Protein AF-A0A956SS55-F1 (afdb_monomer)

Foldseek 3Di:
DPDPLVVLLVVLVVLLVVLVVVLVVLVVVLVVLVVVLVVLVVVLVVLVVVLVVLPPDPDPVSVVVNVVSVVVSVVVNVVSVVSNVVSVVVSVVSVVVSVVSVVSSVVSVVVSVVSVVVVVVVVVVVVVVVVVVVVVVVVVVVVVVVVVVD

Secondary structure (DSSP, 8-state):
--SHHHHHHHHHHHHHHHHHHHHHHHHHHHHHHHHHHHHHHHHHHHHHHHHHHGGG--SHHHHHHHHHHHHHHHHHHHHHHHHHHHHHHHHHHHHHHHHHHHHHHHHHHHHHHHHHHHHHHHHHHHHHHHHHHHHHHHHHHHHHHHHT--

Mean predicted aligned error: 7.84 Å

Nearest PDB structures (foldseek):
  3na7-assembly1_A  TM=4.772E-01  e=7.799E-02  Helicobacter pylori NCTC 11638
  5y06-assembly1_A  TM=5.521E-01  e=2.646E-01  Mycolicibacterium smegmatis MC2 155
  4whe-assembly1_A  TM=4.645E-01  e=5.638E-01  Escherichia coli K-12
  8qbr-assembly1_A  TM=5.838E-01  e=3.047E+00  Nostoc punctiforme
  7aal-assembly1_B  TM=5.415E-01  e=9.753E+00  Homo sapiens

Radius of gyration: 36.25 Å; Cα contacts (8 Å, |Δi|>4): 65; chains: 1; bounding box: 71×21×118 Å

Solvent-accessible surface area (backbone atoms only — not comparable to full-atom values): 7962 Å² total; per-residue (Å²): 117,93,52,74,68,37,52,51,43,52,50,34,54,52,51,26,51,53,31,52,55,48,38,53,52,46,51,52,52,39,53,52,55,53,49,51,46,51,52,47,51,52,51,47,52,52,55,52,50,54,51,61,70,60,66,78,56,89,45,77,72,42,46,58,52,46,57,50,50,53,48,53,50,50,55,48,47,56,52,45,52,50,53,45,62,62,47,49,61,53,45,52,53,40,53,52,50,42,52,53,38,50,53,53,25,52,49,32,53,54,49,40,54,51,53,52,53,50,53,52,52,55,49,53,49,53,53,49,54,52,52,50,50,54,49,50,55,52,51,52,58,49,52,55,59,54,64,76,74,111

pLDDT: mean 91.27, std 9.39, range [49.53, 98.38]

Sequence (150 aa):
MRGPAGRRVRALNVLSRLREEEVNRVTGELRRLQGQIAELAAERGRLEAGLAENAHVDTLEGSFFLARYARDVRSRLLGLDRRVAEITPLCTALEERIRDLYVEAKTYDSLEVRIRAAAVRDRARREAEALEEAHLIRMTARALRGASRS

Structure (mmCIF, N/CA/C/O backbone):
data_AF-A0A956SS55-F1
#
_entry.id   AF-A0A956SS55-F1
#
loop_
_atom_site.group_PDB
_atom_site.id
_atom_site.type_symbol
_atom_site.label_atom_id
_atom_site.label_alt_id
_atom_site.label_comp_id
_atom_site.label_asym_id
_atom_site.label_entity_id
_atom_site.label_seq_id
_atom_site.pdbx_PDB_ins_code
_atom_site.Cartn_x
_atom_site.Cartn_y
_atom_site.Cartn_z
_atom_site.occupancy
_atom_site.B_iso_or_equiv
_atom_site.auth_seq_id
_atom_site.auth_comp_id
_atom_site.auth_asym_id
_atom_site.auth_atom_id
_atom_site.pdbx_PDB_model_num
ATOM 1 N N . MET A 1 1 ? -16.849 -11.952 26.333 1.00 59.59 1 MET A N 1
ATOM 2 C CA . MET A 1 1 ? -17.903 -10.905 26.361 1.00 59.59 1 MET A CA 1
ATOM 3 C C . MET A 1 1 ? -19.131 -11.344 25.552 1.00 59.59 1 MET A C 1
ATOM 5 O O . MET A 1 1 ? -19.108 -11.264 24.324 1.00 59.59 1 MET A O 1
ATOM 9 N N . ARG A 1 2 ? -20.202 -11.822 26.204 1.00 56.78 2 ARG A N 1
ATOM 10 C CA . ARG A 1 2 ? -21.515 -12.042 25.561 1.00 56.78 2 ARG A CA 1
ATOM 11 C C . ARG A 1 2 ? -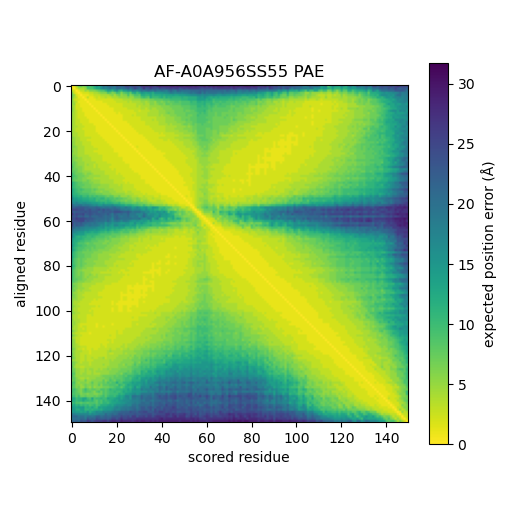22.383 -10.805 25.832 1.00 56.78 2 ARG A C 1
ATOM 13 O O . ARG A 1 2 ? -22.806 -10.591 26.955 1.00 56.78 2 ARG A O 1
ATOM 20 N N . GLY A 1 3 ? -22.536 -9.935 24.833 1.00 81.19 3 GLY A N 1
ATOM 21 C CA . GLY A 1 3 ? -23.275 -8.669 24.933 1.00 81.19 3 GLY A CA 1
ATOM 22 C C . GLY A 1 3 ? -23.060 -7.776 23.700 1.00 81.19 3 GLY A C 1
ATOM 23 O O . GLY A 1 3 ? -22.206 -8.100 22.867 1.00 81.19 3 GLY A O 1
ATOM 24 N N . PRO A 1 4 ? -23.800 -6.660 23.557 1.00 82.81 4 PRO A N 1
ATOM 25 C CA . PRO A 1 4 ? -23.686 -5.747 22.413 1.00 82.81 4 PRO A CA 1
ATOM 26 C C . PRO A 1 4 ? -22.265 -5.191 22.224 1.00 82.81 4 PRO A C 1
ATOM 28 O O . PRO A 1 4 ? -21.775 -5.165 21.098 1.00 82.81 4 PRO A O 1
ATOM 31 N N . ALA A 1 5 ? -21.549 -4.868 23.307 1.00 84.38 5 ALA A N 1
ATOM 32 C CA . ALA A 1 5 ? -20.138 -4.465 23.248 1.00 84.38 5 ALA A CA 1
ATOM 33 C C . ALA A 1 5 ? -19.228 -5.572 22.680 1.00 84.38 5 ALA A C 1
ATOM 35 O O . ALA A 1 5 ? -18.362 -5.306 21.853 1.00 84.38 5 ALA A O 1
ATOM 36 N N . GLY A 1 6 ? -19.477 -6.834 23.046 1.00 88.81 6 GLY A N 1
ATOM 37 C CA . GLY A 1 6 ? -18.736 -7.978 22.508 1.00 88.81 6 GLY A CA 1
ATOM 38 C C . GLY A 1 6 ? -19.003 -8.226 21.019 1.00 88.81 6 GLY A C 1
ATOM 39 O O . GLY A 1 6 ? -18.095 -8.644 20.307 1.00 88.81 6 GLY A O 1
ATOM 40 N N . ARG A 1 7 ? -20.223 -7.953 20.530 1.00 91.56 7 ARG A N 1
ATOM 41 C CA . ARG A 1 7 ? -20.529 -7.988 19.087 1.00 91.56 7 ARG A CA 1
ATOM 42 C C . ARG A 1 7 ? -19.786 -6.885 18.333 1.00 91.56 7 ARG A C 1
ATOM 44 O O . ARG A 1 7 ? -19.198 -7.173 17.300 1.00 91.56 7 ARG A O 1
ATOM 51 N N . ARG A 1 8 ? -19.763 -5.662 18.878 1.00 92.50 8 ARG A N 1
ATOM 52 C CA . ARG A 1 8 ? -19.047 -4.518 18.286 1.00 92.50 8 ARG A CA 1
ATOM 53 C C . ARG A 1 8 ? -17.543 -4.767 18.185 1.00 92.50 8 ARG A C 1
ATOM 55 O O . ARG A 1 8 ? -16.984 -4.558 17.122 1.00 92.50 8 ARG A O 1
ATOM 62 N N . VAL A 1 9 ? -16.919 -5.283 19.246 1.00 93.81 9 VAL A N 1
ATOM 63 C CA . VAL A 1 9 ? -15.495 -5.668 19.238 1.00 93.81 9 VAL A CA 1
ATOM 64 C C . VAL A 1 9 ? -15.206 -6.708 18.153 1.00 93.81 9 VAL A C 1
ATOM 66 O O . VAL A 1 9 ? -14.290 -6.533 17.364 1.00 93.81 9 VAL A O 1
ATOM 69 N N . ARG A 1 10 ? -16.027 -7.762 18.043 1.00 93.50 10 ARG A N 1
ATOM 70 C CA . ARG A 1 10 ? -15.846 -8.763 16.978 1.00 93.50 10 ARG A CA 1
ATOM 71 C C . ARG A 1 10 ? -15.982 -8.165 15.579 1.00 93.50 10 ARG A C 1
ATOM 73 O O . ARG A 1 10 ? -15.190 -8.511 14.714 1.00 93.50 10 ARG A O 1
ATOM 80 N N . ALA A 1 11 ? -16.956 -7.282 15.370 1.00 95.00 11 ALA A N 1
ATOM 81 C CA . ALA A 1 11 ? -17.138 -6.608 14.088 1.00 95.00 11 ALA A CA 1
ATOM 82 C C . ALA A 1 11 ? -15.930 -5.729 13.731 1.00 95.00 11 ALA A C 1
ATOM 84 O O . ALA A 1 11 ? -15.435 -5.819 12.614 1.00 95.00 11 ALA A O 1
ATOM 85 N N . LEU A 1 12 ? -15.409 -4.946 14.683 1.00 95.25 12 LEU A N 1
ATOM 86 C CA . LEU A 1 12 ? -14.205 -4.132 14.478 1.00 95.25 12 LEU A CA 1
ATOM 87 C C . LEU A 1 12 ? -12.990 -4.987 14.106 1.00 95.25 12 LEU A C 1
ATOM 89 O O . LEU A 1 12 ? -12.244 -4.611 13.213 1.00 95.25 12 LEU A O 1
ATOM 93 N N . ASN A 1 13 ? -12.838 -6.166 14.710 1.00 93.44 13 ASN A N 1
ATOM 94 C CA . ASN A 1 13 ? -11.713 -7.054 14.404 1.00 93.44 13 ASN A CA 1
ATOM 95 C C . ASN A 1 13 ? -11.820 -7.659 13.004 1.00 93.44 13 ASN A C 1
ATOM 97 O O . ASN A 1 13 ? -10.807 -7.834 12.334 1.00 93.44 13 ASN A O 1
ATOM 101 N N . VAL A 1 14 ? -13.039 -7.969 12.553 1.00 96.19 14 VAL A N 1
ATOM 102 C CA . VAL A 1 14 ? -13.277 -8.403 11.170 1.00 96.19 14 VAL A CA 1
ATOM 103 C C . VAL A 1 14 ? -12.959 -7.270 10.196 1.00 96.19 14 VAL A C 1
ATOM 105 O O . VAL A 1 14 ? -12.280 -7.507 9.204 1.00 96.19 14 VAL A O 1
ATOM 108 N N . LEU A 1 15 ? -13.395 -6.042 10.493 1.00 96.25 15 LEU A N 1
ATOM 109 C CA . LEU A 1 15 ? -13.106 -4.875 9.654 1.00 96.25 15 LEU A CA 1
ATOM 110 C C . LEU A 1 15 ? -11.607 -4.560 9.594 1.00 96.25 15 LEU A C 1
ATOM 112 O O . LEU A 1 15 ? -11.095 -4.309 8.510 1.00 96.25 15 LEU A O 1
ATOM 116 N N . SER A 1 16 ? -10.899 -4.614 10.726 1.00 94.62 16 SER A N 1
ATOM 117 C CA . SER A 1 16 ? -9.449 -4.388 10.778 1.00 94.62 16 SER A CA 1
ATOM 118 C C . SER A 1 16 ? -8.699 -5.419 9.925 1.00 94.62 16 SER A C 1
ATOM 120 O O . SER A 1 16 ? -7.955 -5.043 9.024 1.00 94.62 16 SER A O 1
ATOM 122 N N . ARG A 1 17 ? -9.014 -6.714 10.080 1.00 94.81 17 ARG A N 1
ATOM 123 C CA . ARG A 1 17 ? -8.436 -7.787 9.248 1.00 94.81 17 ARG A CA 1
ATOM 124 C C . ARG A 1 17 ? -8.725 -7.620 7.761 1.00 94.81 17 ARG A C 1
ATOM 126 O O . ARG A 1 17 ? -7.830 -7.798 6.946 1.00 94.81 17 ARG A O 1
ATOM 133 N N . LEU A 1 18 ? -9.955 -7.248 7.405 1.00 96.69 18 LEU A N 1
ATOM 134 C CA . LEU A 1 18 ? -10.317 -6.994 6.010 1.00 96.69 18 LEU A CA 1
ATOM 135 C C . LEU A 1 18 ? -9.462 -5.869 5.409 1.00 96.69 18 LEU A C 1
ATOM 137 O O . LEU A 1 18 ? -9.032 -5.960 4.262 1.00 96.69 18 LEU A O 1
ATOM 141 N N . ARG A 1 19 ? -9.182 -4.814 6.186 1.00 96.00 19 ARG A N 1
ATOM 142 C CA . ARG A 1 19 ? -8.301 -3.725 5.749 1.00 96.00 19 ARG A CA 1
ATOM 143 C C . ARG A 1 19 ? -6.848 -4.159 5.637 1.00 96.00 19 ARG A C 1
ATOM 145 O O . ARG A 1 19 ? -6.201 -3.771 4.673 1.00 96.00 19 ARG A O 1
ATOM 152 N N . GLU A 1 20 ? -6.347 -4.993 6.544 1.00 93.62 20 GLU A N 1
ATOM 153 C CA . GLU A 1 20 ? -5.003 -5.577 6.430 1.00 93.62 20 GLU A CA 1
ATOM 154 C C . GLU A 1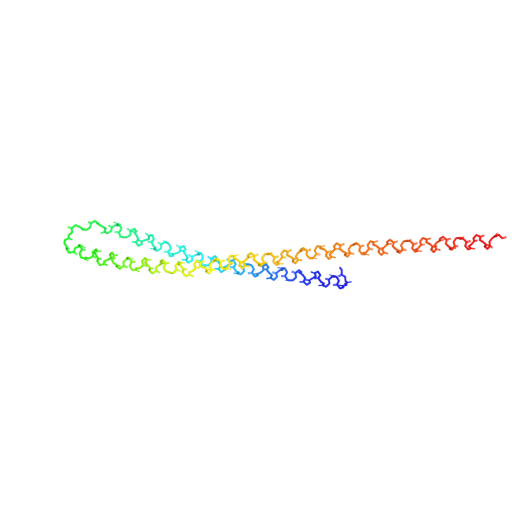 20 ? -4.854 -6.434 5.160 1.00 93.62 20 GLU A C 1
ATOM 156 O O . GLU A 1 20 ? -3.864 -6.313 4.435 1.00 93.62 20 GLU A O 1
ATOM 161 N N . GLU A 1 21 ? -5.850 -7.262 4.839 1.00 96.50 21 GLU A N 1
ATOM 162 C CA . GLU A 1 21 ? -5.883 -8.032 3.589 1.00 96.50 21 GLU A CA 1
ATOM 163 C C . GLU A 1 21 ? -5.901 -7.117 2.357 1.00 96.50 21 GLU A C 1
ATOM 165 O O . GLU A 1 21 ? -5.176 -7.355 1.386 1.00 96.50 21 GLU A O 1
ATOM 170 N N . GLU A 1 22 ? -6.679 -6.034 2.403 1.00 97.38 22 GLU A N 1
ATOM 171 C CA . GLU A 1 22 ? -6.719 -5.050 1.324 1.00 97.38 22 GLU A CA 1
ATOM 172 C C . GLU A 1 22 ? -5.373 -4.329 1.156 1.00 97.38 22 GLU A C 1
ATOM 174 O O . GLU A 1 22 ? -4.901 -4.202 0.026 1.00 97.38 22 GLU A O 1
ATOM 179 N N . VAL A 1 23 ? -4.705 -3.945 2.251 1.00 97.31 23 VAL A N 1
ATOM 180 C CA . VAL A 1 23 ? -3.340 -3.385 2.226 1.00 97.31 23 VAL A CA 1
ATOM 181 C C . VAL A 1 23 ? -2.374 -4.352 1.552 1.00 97.31 23 VAL A C 1
ATOM 183 O O . VAL A 1 23 ? -1.604 -3.939 0.684 1.00 97.31 23 VAL A O 1
ATOM 186 N N . ASN A 1 24 ? -2.421 -5.639 1.904 1.00 96.44 24 ASN A N 1
ATOM 187 C CA . ASN A 1 24 ? -1.547 -6.651 1.309 1.00 96.44 24 ASN A CA 1
ATOM 188 C C . ASN A 1 24 ? -1.774 -6.778 -0.202 1.00 96.44 24 ASN A C 1
ATOM 190 O O . ASN A 1 24 ? -0.810 -6.834 -0.970 1.00 96.44 24 ASN A O 1
ATOM 194 N N . ARG A 1 25 ? -3.037 -6.763 -0.639 1.00 97.94 25 ARG A N 1
ATOM 195 C CA . ARG A 1 25 ? -3.402 -6.801 -2.061 1.00 97.94 25 ARG A CA 1
ATOM 196 C C . ARG A 1 25 ? -2.869 -5.581 -2.815 1.00 97.94 25 ARG A C 1
ATOM 198 O O . ARG A 1 25 ? -2.197 -5.748 -3.830 1.00 97.94 25 ARG A O 1
ATOM 205 N N . VAL A 1 26 ? -3.127 -4.376 -2.305 1.00 98.00 26 VAL A N 1
ATOM 206 C CA . VAL A 1 26 ? -2.693 -3.113 -2.931 1.00 98.00 26 VAL A CA 1
ATOM 207 C C . VAL A 1 26 ? -1.163 -3.006 -2.942 1.00 98.00 26 VAL A C 1
ATOM 209 O O . VAL A 1 26 ? -0.576 -2.603 -3.940 1.00 98.00 26 VAL A O 1
ATOM 212 N N . THR A 1 27 ? -0.490 -3.465 -1.884 1.00 98.00 27 THR A N 1
ATOM 213 C CA . THR A 1 27 ? 0.981 -3.543 -1.830 1.00 98.00 27 THR A CA 1
ATOM 214 C C . THR A 1 27 ? 1.539 -4.501 -2.884 1.00 98.00 27 THR A C 1
ATOM 216 O O . THR A 1 27 ? 2.568 -4.218 -3.497 1.00 98.00 27 THR A O 1
ATOM 219 N N . GLY A 1 28 ? 0.874 -5.636 -3.119 1.00 98.06 28 GLY A N 1
ATOM 220 C CA . GLY A 1 28 ? 1.242 -6.565 -4.188 1.00 98.06 28 GLY A CA 1
ATOM 221 C C . GLY A 1 28 ? 1.140 -5.925 -5.575 1.00 98.06 28 GLY A C 1
ATOM 222 O O . GLY A 1 28 ? 2.045 -6.078 -6.395 1.00 98.06 28 GLY A O 1
ATOM 223 N N . GLU A 1 29 ? 0.077 -5.158 -5.816 1.00 98.06 29 GLU A N 1
ATOM 224 C CA . GLU A 1 29 ? -0.106 -4.408 -7.061 1.00 98.06 29 GLU A CA 1
ATOM 225 C C . GLU A 1 29 ? 0.969 -3.327 -7.245 1.00 98.06 29 GLU A C 1
ATOM 227 O O . GLU A 1 29 ? 1.586 -3.259 -8.310 1.00 98.06 29 GLU A O 1
ATOM 232 N N . LEU A 1 30 ? 1.268 -2.559 -6.193 1.00 98.38 30 LEU A N 1
ATOM 233 C CA . LEU A 1 30 ? 2.331 -1.553 -6.199 1.00 98.38 30 LEU A CA 1
ATOM 234 C C . LEU A 1 30 ? 3.690 -2.173 -6.547 1.00 98.38 30 LEU A C 1
ATOM 236 O O . LEU A 1 30 ? 4.383 -1.682 -7.436 1.00 98.38 30 LEU A O 1
ATOM 240 N N . ARG A 1 31 ? 4.049 -3.296 -5.911 1.00 98.25 31 ARG A N 1
ATOM 241 C CA . ARG A 1 31 ? 5.300 -4.016 -6.208 1.00 98.25 31 ARG A CA 1
ATOM 242 C C . ARG A 1 31 ? 5.373 -4.469 -7.662 1.00 98.25 31 ARG A C 1
ATOM 244 O O . ARG A 1 31 ? 6.442 -4.406 -8.261 1.00 98.25 31 ARG A O 1
ATOM 251 N N . ARG A 1 32 ? 4.250 -4.905 -8.242 1.00 98.38 32 ARG A N 1
ATOM 252 C CA . ARG A 1 32 ? 4.191 -5.288 -9.658 1.00 98.38 32 ARG A CA 1
ATOM 253 C C . ARG A 1 32 ? 4.503 -4.098 -10.564 1.00 98.38 32 ARG A C 1
ATOM 255 O O . ARG A 1 32 ? 5.313 -4.240 -11.474 1.00 98.38 32 ARG A O 1
ATOM 262 N N . LEU A 1 33 ? 3.890 -2.940 -10.316 1.00 98.06 33 LEU A N 1
ATOM 263 C CA . LEU A 1 33 ? 4.129 -1.730 -11.111 1.00 98.06 33 LEU A CA 1
ATOM 264 C C . LEU A 1 33 ? 5.561 -1.203 -10.942 1.00 98.06 33 LEU A C 1
ATOM 266 O O . LEU A 1 33 ? 6.207 -0.845 -11.923 1.00 98.06 33 LEU A O 1
ATOM 270 N N . GLN A 1 34 ? 6.098 -1.228 -9.721 1.00 97.69 34 GLN A N 1
ATOM 271 C CA . GLN A 1 34 ? 7.501 -0.892 -9.462 1.00 97.69 34 GLN A CA 1
ATOM 272 C C . GLN A 1 34 ? 8.461 -1.847 -10.189 1.00 97.69 34 GLN A C 1
ATOM 274 O O . GLN A 1 34 ? 9.462 -1.402 -10.747 1.00 97.69 34 GLN A O 1
ATOM 279 N N . GLY A 1 35 ? 8.130 -3.142 -10.250 1.00 98.12 35 GLY A N 1
ATOM 280 C CA . GLY A 1 35 ? 8.858 -4.123 -11.056 1.00 98.12 35 GLY A CA 1
ATOM 281 C C . GLY A 1 35 ? 8.854 -3.776 -12.546 1.00 98.12 35 GLY A C 1
ATOM 282 O O . GLY A 1 35 ? 9.908 -3.771 -13.173 1.00 98.12 35 GLY A O 1
ATOM 283 N N . GLN A 1 36 ? 7.701 -3.384 -13.095 1.00 98.06 36 GLN A N 1
ATOM 284 C CA . GLN A 1 36 ? 7.603 -2.928 -14.487 1.00 98.06 36 GLN A CA 1
ATOM 285 C C . GLN A 1 36 ? 8.464 -1.686 -14.751 1.00 98.06 36 GLN A C 1
ATOM 287 O O . GLN A 1 36 ? 9.151 -1.626 -15.767 1.00 98.06 36 GLN A O 1
ATOM 292 N N . ILE A 1 37 ? 8.480 -0.709 -13.839 1.00 97.94 37 ILE A N 1
ATOM 293 C CA . ILE A 1 37 ? 9.360 0.467 -13.955 1.00 97.94 37 ILE A CA 1
ATOM 294 C C . ILE A 1 37 ? 10.835 0.041 -13.967 1.00 97.94 37 ILE A C 1
ATOM 296 O O . ILE A 1 37 ? 11.606 0.539 -14.788 1.00 97.94 37 ILE A O 1
ATOM 300 N N . ALA A 1 38 ? 11.232 -0.895 -13.102 1.00 97.81 38 ALA A N 1
ATOM 301 C CA . ALA A 1 38 ? 12.605 -1.395 -13.054 1.00 97.81 38 ALA A CA 1
ATOM 302 C C . ALA A 1 38 ? 13.011 -2.117 -14.353 1.00 97.81 38 ALA A C 1
ATOM 304 O O . ALA A 1 38 ? 14.117 -1.908 -14.853 1.00 97.81 38 ALA A O 1
ATOM 305 N N . GLU A 1 39 ? 12.116 -2.915 -14.939 1.00 98.00 39 GLU A N 1
ATOM 306 C CA . GLU A 1 39 ? 12.338 -3.568 -16.236 1.00 98.00 39 GLU A CA 1
ATOM 307 C C . GLU A 1 39 ? 12.509 -2.548 -17.371 1.00 98.00 39 GLU A C 1
ATOM 309 O O . GLU A 1 39 ? 13.445 -2.664 -18.168 1.00 98.00 39 GLU A O 1
ATOM 314 N N . LEU A 1 40 ? 11.658 -1.516 -17.412 1.00 97.50 40 LEU A N 1
ATOM 315 C CA . LEU A 1 40 ? 11.758 -0.425 -18.388 1.00 97.50 40 LEU A CA 1
ATOM 316 C C . LEU A 1 40 ? 13.075 0.350 -18.228 1.00 97.50 40 LEU A C 1
ATOM 318 O O . LEU A 1 40 ? 13.728 0.673 -19.221 1.00 97.50 40 LEU A O 1
ATOM 322 N N . ALA A 1 41 ? 13.510 0.601 -16.990 1.00 96.06 41 ALA A N 1
ATOM 323 C CA . ALA A 1 41 ? 14.789 1.247 -16.704 1.00 96.06 41 ALA A CA 1
ATOM 324 C C . ALA A 1 41 ? 15.988 0.383 -17.142 1.00 96.06 41 ALA A C 1
ATOM 326 O O . ALA A 1 41 ? 16.956 0.901 -17.703 1.00 96.06 41 ALA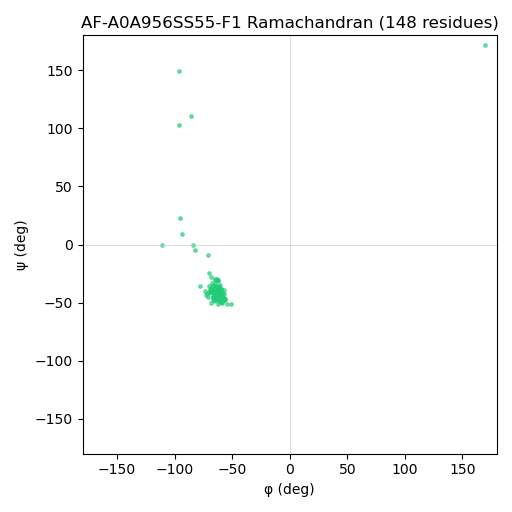 A O 1
ATOM 327 N N . ALA A 1 42 ? 15.917 -0.937 -16.953 1.00 97.62 42 ALA A N 1
ATOM 328 C CA . ALA A 1 42 ? 16.944 -1.863 -17.425 1.00 97.62 42 ALA A CA 1
ATOM 329 C C . ALA A 1 42 ? 16.992 -1.943 -18.963 1.00 97.62 42 ALA A C 1
ATOM 331 O O . ALA A 1 42 ? 18.069 -2.028 -19.554 1.00 97.62 42 ALA A O 1
ATOM 332 N N . GLU A 1 43 ? 15.843 -1.909 -19.642 1.00 97.25 43 GLU A N 1
ATOM 333 C CA . GLU A 1 43 ? 15.783 -1.813 -21.105 1.00 97.25 43 GLU A CA 1
ATOM 334 C C . GLU A 1 43 ? 16.386 -0.499 -21.615 1.00 97.25 43 GLU A C 1
ATOM 336 O O . GLU A 1 43 ? 17.207 -0.523 -22.533 1.00 97.25 43 GLU A O 1
ATOM 341 N N . ARG A 1 44 ? 16.060 0.625 -20.968 1.00 96.44 44 ARG A N 1
ATOM 342 C CA . ARG A 1 44 ? 16.645 1.941 -21.251 1.00 96.44 44 ARG A CA 1
ATOM 343 C C . ARG A 1 44 ? 18.174 1.898 -21.167 1.00 96.44 44 ARG A C 1
ATOM 345 O O . ARG A 1 44 ? 18.841 2.273 -22.128 1.00 96.44 44 ARG A O 1
ATOM 352 N N . GLY A 1 45 ? 18.723 1.364 -20.072 1.00 95.56 45 GLY A N 1
ATOM 353 C CA . GLY A 1 45 ? 20.173 1.232 -19.890 1.00 95.56 45 GLY A CA 1
ATOM 354 C C . GLY A 1 45 ? 20.843 0.360 -20.959 1.00 95.56 45 GLY A C 1
ATOM 355 O O . GLY A 1 45 ? 21.911 0.711 -21.457 1.00 95.56 45 GLY A O 1
ATOM 356 N N . ARG A 1 46 ? 20.197 -0.737 -21.384 1.00 96.31 46 ARG A N 1
ATOM 357 C CA . ARG A 1 46 ? 20.696 -1.587 -22.483 1.00 96.31 46 ARG A CA 1
ATOM 358 C C . ARG A 1 46 ? 20.730 -0.855 -23.825 1.00 96.31 46 ARG A C 1
ATOM 360 O O . ARG A 1 46 ? 21.692 -1.006 -24.571 1.00 96.31 46 ARG A O 1
ATOM 367 N N . LEU A 1 47 ? 19.699 -0.069 -24.136 1.00 94.31 47 LEU A N 1
ATOM 368 C CA . LEU A 1 47 ? 19.640 0.719 -25.371 1.00 94.31 47 LEU A CA 1
ATOM 369 C C . LEU A 1 47 ? 20.705 1.825 -25.401 1.00 94.31 47 LEU A C 1
ATOM 371 O O . LEU A 1 47 ? 21.319 2.050 -26.442 1.00 94.31 47 LEU A O 1
ATOM 375 N N . GLU A 1 48 ? 20.941 2.494 -24.272 1.00 93.19 48 GLU A N 1
ATOM 376 C CA . GLU A 1 48 ? 21.984 3.519 -24.147 1.00 93.19 48 GLU A CA 1
ATOM 377 C C . GLU A 1 48 ? 23.391 2.922 -24.266 1.00 93.19 48 GLU A C 1
ATOM 379 O O . GLU A 1 48 ? 24.209 3.443 -25.024 1.00 93.19 48 GLU A O 1
ATOM 384 N N . ALA A 1 49 ? 23.656 1.796 -23.594 1.00 92.75 49 ALA A N 1
ATOM 385 C CA . ALA A 1 49 ? 24.925 1.078 -23.712 1.00 92.75 49 ALA A CA 1
ATOM 386 C C . ALA A 1 49 ? 25.177 0.612 -25.153 1.00 92.75 49 ALA A C 1
ATOM 388 O O . ALA A 1 49 ? 26.235 0.883 -25.716 1.00 92.75 49 ALA A O 1
ATOM 389 N N . GLY A 1 50 ? 24.166 0.017 -25.796 1.00 90.75 50 GLY A N 1
ATOM 390 C CA . GLY A 1 50 ? 24.262 -0.393 -27.195 1.00 90.75 50 GLY A CA 1
ATOM 391 C C . GLY A 1 50 ? 24.493 0.783 -28.149 1.00 90.75 50 GLY A C 1
ATOM 392 O O . GLY A 1 50 ? 25.138 0.614 -29.180 1.00 90.75 50 GLY A O 1
ATOM 393 N N . LEU A 1 51 ? 24.000 1.987 -27.846 1.00 87.62 51 LEU A N 1
ATOM 394 C CA . LEU A 1 51 ? 24.309 3.176 -28.644 1.00 87.62 51 LEU A CA 1
ATOM 395 C C . LEU A 1 51 ? 25.771 3.611 -28.476 1.00 87.62 51 LEU A C 1
ATOM 397 O O . LEU A 1 51 ? 26.410 3.953 -29.469 1.00 87.62 51 LEU A O 1
ATOM 401 N N . ALA A 1 52 ? 26.292 3.572 -27.249 1.00 87.00 52 ALA A N 1
ATOM 402 C CA . ALA A 1 52 ? 27.682 3.909 -26.955 1.00 87.00 52 ALA A CA 1
ATOM 403 C C . ALA A 1 52 ? 28.664 2.923 -27.611 1.00 87.00 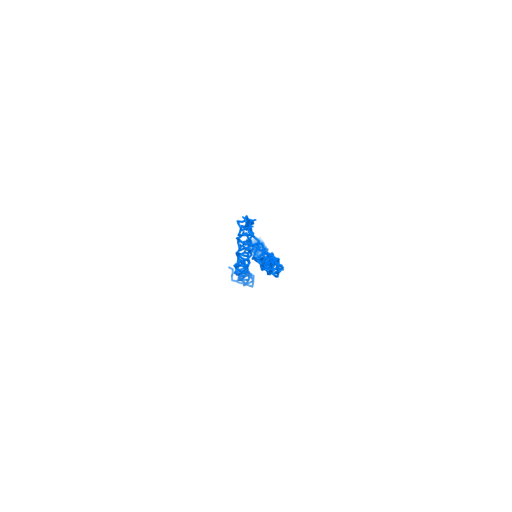52 ALA A C 1
ATOM 405 O O . ALA A 1 52 ? 29.634 3.352 -28.228 1.00 87.00 52 ALA A O 1
ATOM 406 N N . GLU A 1 53 ? 28.377 1.620 -27.557 1.00 86.56 53 GLU A N 1
ATOM 407 C CA . GLU A 1 53 ? 29.203 0.576 -28.183 1.00 86.56 53 GLU A CA 1
ATOM 408 C C . GLU A 1 53 ? 29.289 0.729 -29.708 1.00 86.56 53 GLU A C 1
ATOM 410 O O . GLU A 1 53 ? 30.350 0.543 -30.301 1.00 86.56 53 GLU A O 1
ATOM 415 N N . ASN A 1 54 ? 28.184 1.114 -30.351 1.00 80.81 54 ASN A N 1
ATOM 416 C CA . ASN A 1 54 ? 28.127 1.279 -31.803 1.00 80.81 54 ASN A CA 1
ATOM 417 C C . ASN A 1 54 ? 28.631 2.653 -32.282 1.00 80.81 54 ASN A C 1
ATOM 419 O O . ASN A 1 54 ? 28.661 2.898 -33.482 1.00 80.81 54 ASN A O 1
ATOM 423 N N . ALA A 1 55 ? 29.049 3.562 -31.398 1.00 73.88 55 ALA A N 1
ATOM 424 C CA . ALA A 1 55 ? 29.457 4.917 -31.786 1.00 73.88 55 ALA A CA 1
ATOM 425 C C . ALA A 1 55 ? 30.799 4.991 -32.552 1.00 73.88 55 ALA A C 1
ATOM 427 O O . ALA A 1 55 ? 31.130 6.047 -33.083 1.00 73.88 55 ALA A O 1
ATOM 428 N N . HIS A 1 56 ? 31.557 3.892 -32.632 1.00 73.88 56 HIS A N 1
ATOM 429 C CA . HIS A 1 56 ? 32.916 3.833 -33.193 1.00 73.88 56 HIS A CA 1
ATOM 430 C C . HIS A 1 56 ? 32.994 3.398 -34.672 1.00 73.88 56 HIS A C 1
ATOM 432 O O . HIS A 1 56 ? 34.011 2.858 -35.101 1.00 73.88 56 HIS A O 1
ATOM 438 N N . VAL A 1 57 ? 31.926 3.553 -35.463 1.00 73.88 57 VAL A N 1
ATOM 439 C CA . VAL A 1 57 ? 31.961 3.151 -36.882 1.00 73.88 57 VAL A CA 1
ATOM 440 C C . VAL A 1 57 ? 32.521 4.283 -37.748 1.00 73.88 57 VAL A C 1
ATOM 442 O O . VAL A 1 57 ? 31.843 5.280 -37.982 1.00 73.88 57 VAL A O 1
ATOM 445 N N . ASP A 1 58 ? 33.727 4.078 -38.281 1.00 69.12 58 ASP A N 1
ATOM 446 C CA . ASP A 1 58 ? 34.492 5.090 -39.034 1.00 69.12 58 ASP A CA 1
ATOM 447 C C . ASP A 1 58 ? 34.294 5.036 -40.566 1.00 69.12 58 ASP A C 1
ATOM 449 O O . ASP A 1 58 ? 35.002 5.703 -41.322 1.00 69.12 58 ASP A O 1
ATOM 453 N N . THR A 1 59 ? 33.341 4.240 -41.064 1.00 81.00 59 THR A N 1
ATOM 454 C CA . THR A 1 59 ? 33.040 4.134 -42.504 1.00 81.00 59 THR A CA 1
ATOM 455 C C . THR A 1 59 ? 31.882 5.043 -42.923 1.00 81.00 59 THR A C 1
ATOM 457 O O . THR A 1 59 ? 30.944 5.285 -42.159 1.00 81.00 59 THR A O 1
ATOM 460 N N . LEU A 1 60 ? 31.906 5.532 -44.170 1.00 71.88 60 LEU A N 1
ATOM 461 C CA . LEU A 1 60 ? 30.866 6.418 -44.711 1.00 71.88 60 LEU A CA 1
ATOM 462 C C . LEU A 1 60 ? 29.491 5.728 -44.732 1.00 71.88 60 LEU A C 1
ATOM 464 O O . LEU A 1 60 ? 28.498 6.305 -44.293 1.00 71.88 60 LEU A O 1
ATOM 468 N N . GLU A 1 61 ? 29.426 4.471 -45.166 1.00 75.38 61 GLU A N 1
ATOM 469 C CA . GLU A 1 61 ? 28.218 3.639 -45.145 1.00 75.38 61 GLU A CA 1
ATOM 470 C C . GLU A 1 61 ? 27.760 3.341 -43.709 1.00 75.38 61 GLU A C 1
ATOM 472 O O . GLU A 1 61 ? 26.561 3.338 -43.413 1.00 75.38 61 GLU A O 1
ATOM 477 N N . GLY A 1 62 ? 28.719 3.164 -42.796 1.00 76.81 62 GLY A N 1
ATOM 478 C CA . GLY A 1 62 ? 28.479 3.013 -41.367 1.00 76.81 62 GLY A CA 1
ATOM 479 C C . GLY A 1 62 ? 27.814 4.235 -40.741 1.00 76.81 62 GLY A C 1
ATOM 480 O O . GLY A 1 62 ? 26.907 4.089 -39.923 1.00 76.81 62 GLY A O 1
ATOM 481 N N . SER A 1 63 ? 28.165 5.441 -41.193 1.00 77.81 63 SER A N 1
ATOM 482 C CA . SER A 1 63 ? 27.579 6.687 -40.685 1.00 77.81 63 SER A CA 1
ATOM 483 C C . SER A 1 63 ? 26.064 6.794 -40.943 1.00 77.81 63 SER A C 1
ATOM 485 O O . SER A 1 63 ? 25.307 7.188 -40.050 1.00 77.81 63 SER A O 1
ATOM 487 N N . PHE A 1 64 ? 25.582 6.364 -42.118 1.00 80.44 64 PHE A N 1
ATOM 488 C CA . PHE A 1 64 ? 24.148 6.343 -42.436 1.00 80.44 64 PHE A CA 1
ATOM 489 C C . PHE A 1 64 ? 23.393 5.298 -41.611 1.00 80.44 64 PHE A C 1
ATOM 491 O O . PHE A 1 64 ? 22.283 5.561 -41.130 1.00 80.44 64 PHE A O 1
ATOM 498 N N . PHE A 1 65 ? 24.000 4.124 -41.421 1.00 84.25 65 PHE A N 1
ATOM 499 C CA . PHE A 1 65 ? 23.454 3.073 -40.569 1.00 84.25 65 PHE A CA 1
ATOM 500 C C . PHE A 1 65 ? 23.335 3.544 -39.113 1.00 84.25 65 PHE A C 1
ATOM 502 O O . PHE A 1 65 ? 22.258 3.433 -38.522 1.00 84.25 65 PHE A O 1
ATOM 509 N N . LEU A 1 66 ? 24.388 4.159 -38.566 1.00 86.19 66 LEU A N 1
ATOM 510 C CA . LEU A 1 66 ? 24.389 4.710 -37.212 1.00 86.19 66 LEU A CA 1
ATOM 511 C C . LEU A 1 66 ? 23.360 5.821 -37.031 1.00 86.19 66 LEU A C 1
ATOM 513 O O . LEU A 1 66 ? 22.657 5.841 -36.024 1.00 86.19 66 LEU A O 1
ATOM 517 N N . ALA A 1 67 ? 23.204 6.717 -38.007 1.00 87.44 67 ALA A N 1
ATOM 518 C CA . ALA A 1 67 ? 22.204 7.778 -37.933 1.00 87.44 67 ALA A CA 1
ATOM 519 C C . ALA A 1 67 ? 20.770 7.221 -37.856 1.00 87.44 67 ALA A C 1
ATOM 521 O O . ALA A 1 67 ? 19.944 7.733 -37.092 1.00 87.44 67 ALA A O 1
ATOM 522 N N . ARG A 1 68 ? 20.468 6.162 -38.623 1.00 89.50 68 ARG A N 1
ATOM 523 C CA . ARG A 1 68 ? 19.172 5.470 -38.568 1.00 89.50 68 ARG A CA 1
ATOM 524 C C . ARG A 1 68 ? 18.991 4.736 -37.242 1.00 89.50 68 ARG A C 1
ATOM 526 O O . ARG A 1 68 ? 17.990 4.963 -36.570 1.00 89.50 68 ARG A O 1
ATOM 533 N N . TYR A 1 69 ? 19.974 3.937 -36.838 1.00 89.38 69 TYR A N 1
ATOM 534 C CA . TYR A 1 69 ? 19.953 3.205 -35.574 1.00 89.38 69 TYR A CA 1
ATOM 535 C C . TYR A 1 69 ? 19.768 4.143 -34.373 1.00 89.38 69 TYR A C 1
ATOM 537 O O . TYR A 1 69 ? 18.875 3.940 -33.554 1.00 89.38 69 TYR A O 1
ATOM 545 N N . ALA A 1 70 ? 20.522 5.242 -34.314 1.00 90.75 70 ALA A N 1
ATOM 546 C CA . ALA A 1 70 ? 20.408 6.244 -33.259 1.00 90.75 70 ALA A CA 1
ATOM 547 C C . ALA A 1 70 ? 19.030 6.922 -33.228 1.00 90.75 70 ALA A C 1
ATOM 549 O O . ALA A 1 70 ? 18.581 7.350 -32.163 1.00 90.75 70 ALA A O 1
ATOM 550 N N . ARG A 1 71 ? 18.358 7.073 -34.377 1.00 93.25 71 ARG A N 1
ATOM 551 C CA . ARG A 1 71 ? 16.983 7.593 -34.437 1.00 93.25 71 ARG A CA 1
ATOM 552 C C . ARG A 1 71 ? 15.989 6.573 -33.882 1.00 93.25 71 ARG A C 1
ATOM 554 O O . ARG A 1 71 ? 15.145 6.948 -33.071 1.00 93.25 71 ARG A O 1
ATOM 561 N N . ASP A 1 72 ? 16.122 5.308 -34.268 1.00 94.75 72 ASP A N 1
ATOM 562 C CA . ASP A 1 72 ? 15.246 4.223 -33.814 1.00 94.75 72 ASP A CA 1
ATOM 563 C C . ASP A 1 72 ? 15.387 3.995 -32.298 1.00 94.75 72 ASP A C 1
ATOM 565 O O . ASP A 1 72 ? 14.386 3.904 -31.583 1.00 94.75 72 ASP A O 1
ATOM 569 N N . VAL A 1 73 ? 16.624 4.003 -31.784 1.00 94.69 73 VAL A N 1
ATOM 570 C CA . VAL A 1 73 ? 16.920 3.938 -30.344 1.00 94.69 73 VAL A CA 1
ATOM 571 C C . VAL A 1 73 ? 16.295 5.119 -29.607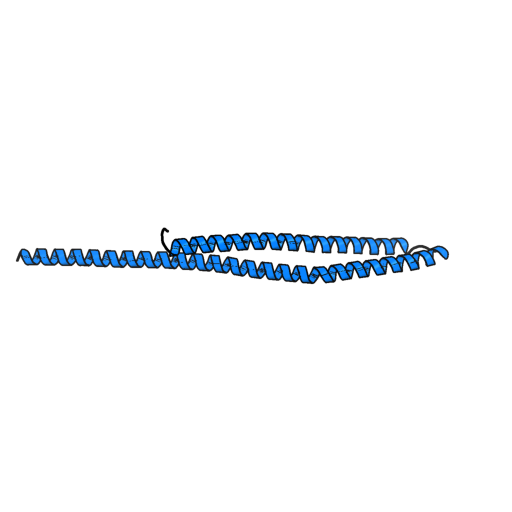 1.00 94.69 73 VAL A C 1
ATOM 573 O O . VAL A 1 73 ? 15.574 4.907 -28.637 1.00 94.69 73 VAL A O 1
ATOM 576 N N . ARG A 1 74 ? 16.479 6.356 -30.088 1.00 94.31 74 ARG A N 1
ATOM 577 C CA . ARG A 1 74 ? 15.846 7.543 -29.483 1.00 94.31 74 ARG A CA 1
ATOM 578 C C . ARG A 1 74 ? 14.324 7.439 -29.455 1.00 94.31 74 ARG A C 1
ATOM 580 O O . ARG A 1 74 ? 13.712 7.770 -28.444 1.00 94.31 74 ARG A O 1
ATOM 587 N N . SER A 1 75 ? 13.709 6.947 -30.530 1.00 96.56 75 SER A N 1
ATOM 588 C CA . SER A 1 75 ? 12.259 6.742 -30.559 1.00 96.56 75 SER A CA 1
ATOM 589 C C . SER A 1 75 ? 11.805 5.697 -29.539 1.00 96.56 75 SER A C 1
ATOM 591 O O . SER A 1 75 ? 10.754 5.878 -28.924 1.00 96.56 75 SER A O 1
ATOM 593 N N . ARG A 1 76 ? 12.573 4.616 -29.346 1.00 96.12 76 ARG A N 1
ATOM 594 C CA . ARG A 1 76 ? 12.297 3.616 -28.304 1.00 96.12 76 ARG A CA 1
ATOM 595 C C . ARG A 1 76 ? 12.458 4.191 -26.902 1.00 96.12 76 ARG A C 1
ATOM 597 O O . ARG A 1 76 ? 11.562 3.989 -26.093 1.00 96.12 76 ARG A O 1
ATOM 604 N N . LEU A 1 77 ? 13.526 4.945 -26.640 1.00 95.88 77 LEU A N 1
ATOM 605 C CA . LEU A 1 77 ? 13.760 5.603 -25.348 1.00 95.88 77 LEU A CA 1
ATOM 606 C C . LEU A 1 77 ? 12.585 6.515 -24.968 1.00 95.88 77 LEU A C 1
ATOM 608 O O . LEU A 1 77 ? 12.030 6.366 -23.885 1.00 95.88 77 LEU A O 1
ATOM 612 N N . LEU A 1 78 ? 12.108 7.349 -25.899 1.00 96.75 78 LEU A N 1
ATOM 613 C CA . LEU A 1 78 ? 10.915 8.178 -25.680 1.00 96.75 78 LEU A CA 1
ATOM 614 C C . LEU A 1 78 ? 9.655 7.347 -25.390 1.00 96.75 78 LEU A C 1
ATOM 616 O O . LEU A 1 78 ? 8.793 7.769 -24.621 1.00 96.75 78 LEU A O 1
ATOM 620 N N . GLY A 1 79 ? 9.522 6.175 -26.014 1.00 97.50 79 GLY A N 1
ATOM 621 C CA . GLY A 1 79 ? 8.441 5.235 -25.723 1.00 97.50 79 GLY A CA 1
ATOM 622 C C . GLY A 1 79 ? 8.526 4.657 -24.308 1.00 97.50 79 GLY A C 1
ATOM 623 O O . GLY A 1 79 ? 7.505 4.573 -23.628 1.00 97.50 79 GLY A O 1
ATOM 624 N N . LEU A 1 80 ? 9.728 4.298 -23.849 1.00 96.94 80 LEU A N 1
ATOM 625 C CA . LEU A 1 80 ? 9.963 3.827 -22.481 1.00 96.94 80 LEU A CA 1
ATOM 626 C C . LEU A 1 80 ? 9.649 4.924 -21.459 1.00 96.94 80 LEU A C 1
ATOM 628 O O . LEU A 1 80 ? 8.910 4.666 -20.512 1.00 96.94 80 LEU A O 1
ATOM 632 N N . ASP A 1 81 ? 10.121 6.150 -21.694 1.00 96.19 81 ASP A N 1
ATOM 633 C CA . ASP A 1 81 ? 9.884 7.290 -20.802 1.00 96.19 81 ASP A CA 1
ATOM 634 C C . ASP A 1 81 ? 8.385 7.595 -20.658 1.00 96.19 81 ASP A C 1
ATOM 636 O O . ASP A 1 81 ? 7.900 7.832 -19.552 1.00 96.19 81 ASP A O 1
ATOM 640 N N . ARG A 1 82 ? 7.616 7.515 -21.754 1.00 97.88 82 ARG A N 1
ATOM 641 C CA . ARG A 1 82 ? 6.150 7.660 -21.713 1.00 97.88 82 ARG A CA 1
ATOM 642 C C . ARG A 1 82 ? 5.488 6.582 -20.863 1.00 97.88 82 ARG A C 1
ATOM 644 O O . ARG A 1 82 ? 4.653 6.907 -20.029 1.00 97.88 82 ARG A O 1
ATOM 651 N N . ARG A 1 83 ? 5.890 5.318 -21.020 1.00 97.38 83 ARG A N 1
ATOM 652 C CA . ARG A 1 83 ? 5.344 4.212 -20.213 1.00 97.38 83 ARG A CA 1
ATOM 653 C C . ARG A 1 83 ? 5.668 4.386 -18.731 1.00 97.38 83 ARG A C 1
ATOM 655 O O . ARG A 1 83 ? 4.810 4.143 -17.889 1.00 97.38 83 ARG A O 1
ATOM 662 N N . VAL A 1 84 ? 6.873 4.847 -18.396 1.00 97.19 84 VAL A N 1
ATOM 663 C CA . VAL A 1 84 ? 7.228 5.184 -17.007 1.00 97.19 84 VAL A CA 1
ATOM 664 C C . VAL A 1 84 ? 6.356 6.332 -16.493 1.00 97.19 84 VAL A C 1
ATOM 666 O O . VAL A 1 84 ? 5.822 6.240 -15.386 1.00 97.19 84 VAL A O 1
ATOM 669 N N . ALA A 1 85 ? 6.153 7.379 -17.295 1.00 97.38 85 ALA A N 1
ATOM 670 C CA . ALA A 1 85 ? 5.295 8.509 -16.941 1.00 97.38 85 ALA A CA 1
ATOM 671 C C . ALA A 1 85 ? 3.818 8.110 -16.750 1.00 97.38 85 ALA A C 1
ATOM 673 O O . ALA A 1 85 ? 3.140 8.705 -15.919 1.00 97.38 85 ALA A O 1
ATOM 674 N N . GLU A 1 86 ? 3.328 7.092 -17.462 1.00 97.75 86 GLU A N 1
ATOM 675 C CA . GLU A 1 86 ? 1.981 6.528 -17.288 1.00 97.75 86 GLU A CA 1
ATOM 676 C C . GLU A 1 86 ? 1.852 5.692 -16.003 1.00 97.75 86 GLU A C 1
ATOM 678 O O . GLU A 1 86 ? 0.839 5.778 -15.309 1.00 97.75 86 GLU A O 1
ATOM 683 N N . ILE A 1 87 ? 2.871 4.897 -15.657 1.00 97.69 87 ILE A N 1
ATOM 684 C CA . ILE A 1 87 ? 2.835 4.003 -14.485 1.00 97.69 87 ILE A CA 1
ATOM 685 C C . ILE A 1 87 ? 3.078 4.769 -13.176 1.00 97.69 87 ILE A C 1
ATOM 687 O O . ILE A 1 87 ? 2.475 4.454 -12.152 1.00 97.69 87 ILE A O 1
ATOM 691 N N . THR A 1 88 ? 3.932 5.793 -13.196 1.00 96.69 88 THR A N 1
ATOM 692 C CA . THR A 1 88 ? 4.303 6.583 -12.007 1.00 96.69 88 THR A CA 1
ATOM 693 C C . THR A 1 88 ? 3.101 7.111 -11.202 1.00 96.69 88 THR A C 1
ATOM 695 O O . THR A 1 88 ? 3.053 6.844 -10.000 1.00 96.69 88 THR A O 1
ATOM 698 N N . PRO A 1 89 ? 2.100 7.794 -11.795 1.00 98.19 89 PRO A N 1
ATOM 699 C CA . PRO A 1 89 ? 0.943 8.275 -11.038 1.00 98.19 89 PRO A CA 1
ATOM 700 C C . PRO A 1 89 ? 0.093 7.135 -10.461 1.00 98.19 89 PRO A C 1
ATOM 702 O O . PRO A 1 89 ? -0.498 7.300 -9.395 1.00 98.19 89 PRO A O 1
ATOM 705 N N . LEU A 1 90 ? 0.056 5.967 -11.115 1.00 98.00 90 LEU A N 1
ATOM 706 C CA . LEU A 1 90 ? -0.628 4.786 -10.578 1.00 98.00 90 LEU A CA 1
ATOM 707 C C . LEU A 1 90 ? 0.071 4.282 -9.311 1.00 98.00 90 LEU A C 1
ATOM 709 O O . LEU A 1 90 ? -0.601 3.978 -8.329 1.00 98.00 90 LEU A O 1
ATOM 713 N N . CYS A 1 91 ? 1.407 4.247 -9.296 1.00 97.81 91 CYS A N 1
ATOM 714 C CA . CYS A 1 91 ? 2.171 3.919 -8.090 1.00 97.81 91 CYS A CA 1
ATOM 715 C C . CYS A 1 91 ? 1.855 4.891 -6.947 1.00 97.81 91 CYS A C 1
ATOM 717 O O . CYS A 1 91 ? 1.548 4.443 -5.845 1.00 97.81 91 CYS A O 1
ATOM 719 N N . THR A 1 92 ? 1.856 6.201 -7.214 1.00 97.94 92 THR A N 1
ATOM 720 C CA . THR A 1 92 ? 1.519 7.220 -6.207 1.00 97.94 92 THR A CA 1
ATOM 721 C C . THR A 1 92 ? 0.106 7.028 -5.653 1.00 97.94 92 THR A C 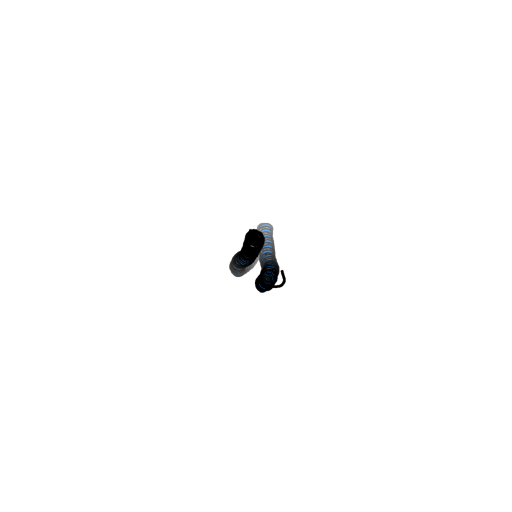1
ATOM 723 O O . THR A 1 92 ? -0.080 7.021 -4.439 1.00 97.94 92 THR A O 1
ATOM 726 N N . ALA A 1 93 ? -0.883 6.785 -6.517 1.00 97.94 93 ALA A N 1
ATOM 727 C CA . ALA A 1 93 ? -2.257 6.535 -6.084 1.00 97.94 93 ALA A CA 1
ATOM 728 C C . ALA A 1 93 ? -2.378 5.270 -5.212 1.00 97.94 93 ALA A C 1
ATOM 730 O O . ALA A 1 93 ? -3.130 5.251 -4.236 1.00 97.94 93 ALA A O 1
ATOM 731 N N . LEU A 1 94 ? -1.627 4.208 -5.527 1.00 97.94 94 LEU A N 1
ATOM 732 C CA . LEU A 1 94 ? -1.596 2.992 -4.709 1.00 97.94 94 LEU A CA 1
ATOM 733 C C . LEU A 1 94 ? -0.919 3.234 -3.352 1.00 97.94 94 LEU A C 1
ATOM 735 O O . LEU A 1 94 ? -1.392 2.716 -2.343 1.00 97.94 94 LEU A O 1
ATOM 739 N N . GLU A 1 95 ? 0.149 4.032 -3.295 1.00 98.00 95 GLU A N 1
ATOM 740 C CA . GLU A 1 95 ? 0.810 4.419 -2.039 1.00 98.00 95 GLU A CA 1
ATOM 741 C C . GLU A 1 95 ? -0.119 5.231 -1.128 1.00 98.00 95 GLU A C 1
ATOM 743 O O . GLU A 1 95 ? -0.212 4.958 0.074 1.00 98.00 95 GLU A O 1
ATOM 748 N N . GLU A 1 96 ? -0.849 6.193 -1.694 1.00 98.12 96 GLU A N 1
ATOM 749 C CA . GLU A 1 96 ? -1.882 6.948 -0.978 1.00 98.12 96 GLU A CA 1
ATOM 750 C C . GLU A 1 96 ? -2.988 6.019 -0.477 1.00 98.12 96 GLU A C 1
ATOM 752 O O . GLU A 1 96 ? -3.340 6.047 0.704 1.00 98.12 96 GLU A O 1
ATOM 757 N N . ARG A 1 97 ? -3.455 5.096 -1.326 1.00 97.81 97 ARG A N 1
ATOM 758 C CA . ARG A 1 97 ? -4.469 4.116 -0.931 1.00 97.81 97 ARG A CA 1
ATOM 759 C C . ARG A 1 97 ? -4.001 3.218 0.215 1.00 97.81 97 ARG A C 1
ATOM 761 O O . ARG A 1 97 ? -4.785 2.938 1.121 1.00 97.81 97 ARG A O 1
ATOM 768 N N . ILE A 1 98 ? -2.745 2.765 0.201 1.00 97.81 98 ILE A N 1
ATOM 769 C CA . ILE A 1 98 ? -2.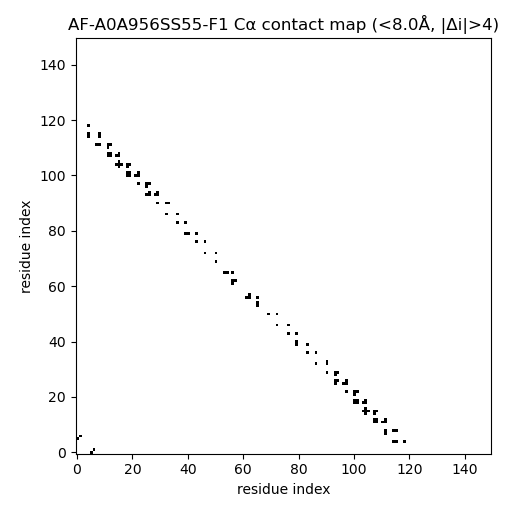154 1.980 1.298 1.00 97.81 98 ILE A CA 1
ATOM 770 C C . ILE A 1 98 ? -2.170 2.789 2.597 1.00 97.81 98 ILE A C 1
ATOM 772 O O . ILE A 1 98 ? -2.541 2.255 3.646 1.00 97.81 98 ILE A O 1
ATOM 776 N N . ARG A 1 99 ? -1.801 4.074 2.534 1.00 97.06 99 ARG A N 1
ATOM 777 C CA . ARG A 1 99 ? -1.819 4.970 3.696 1.00 97.06 99 ARG A CA 1
ATOM 778 C C . ARG A 1 99 ? -3.225 5.092 4.280 1.00 97.06 99 ARG A C 1
ATOM 780 O O . ARG A 1 99 ? -3.384 4.904 5.486 1.00 97.06 99 ARG A O 1
ATOM 787 N N . ASP A 1 100 ? -4.229 5.341 3.446 1.00 97.69 100 ASP A N 1
ATOM 788 C CA . ASP A 1 100 ? -5.621 5.492 3.887 1.00 97.69 100 ASP A CA 1
ATOM 789 C C . ASP A 1 100 ? -6.147 4.219 4.556 1.00 97.69 100 ASP A C 1
ATOM 791 O O . ASP A 1 100 ? -6.700 4.263 5.657 1.00 97.69 100 ASP A O 1
ATOM 795 N N . LEU A 1 101 ? -5.903 3.062 3.937 1.00 96.62 101 LEU A N 1
ATOM 796 C CA . LEU A 1 101 ? -6.299 1.765 4.483 1.00 96.62 101 LEU A CA 1
ATOM 797 C C . LEU A 1 101 ? -5.653 1.485 5.844 1.00 96.62 101 LEU A C 1
ATOM 799 O O . LEU A 1 101 ? -6.306 0.957 6.748 1.00 96.62 101 LEU A O 1
ATOM 803 N N . TYR A 1 102 ? -4.384 1.859 6.010 1.00 94.62 102 TYR A N 1
ATOM 804 C CA . TYR A 1 102 ? -3.681 1.701 7.278 1.00 94.62 102 TYR A CA 1
ATOM 805 C C . TYR A 1 102 ? -4.273 2.600 8.374 1.00 94.62 102 TYR A C 1
ATOM 807 O O . TYR A 1 102 ? -4.458 2.159 9.513 1.00 94.62 102 TYR A O 1
ATOM 815 N N . VAL A 1 103 ? -4.626 3.844 8.034 1.00 96.38 103 VAL A N 1
ATOM 816 C CA . VAL A 1 103 ? -5.305 4.773 8.953 1.00 96.38 103 VAL A CA 1
ATOM 817 C C . VAL A 1 103 ? -6.685 4.242 9.355 1.00 96.38 103 VAL A C 1
ATOM 819 O O . VAL A 1 103 ? -7.033 4.272 10.542 1.00 96.38 103 VAL A O 1
ATOM 822 N N . GLU A 1 104 ? -7.459 3.702 8.410 1.00 95.25 104 GLU A N 1
ATOM 823 C CA . GLU A 1 104 ? -8.748 3.059 8.696 1.00 95.25 104 GLU A CA 1
ATOM 824 C C . GLU A 1 104 ? -8.588 1.878 9.667 1.00 95.25 104 GLU A C 1
ATOM 826 O O . GLU A 1 104 ? -9.265 1.833 10.699 1.00 95.25 104 GLU A O 1
ATOM 831 N N . ALA A 1 105 ? -7.649 0.964 9.394 1.00 93.38 105 ALA A N 1
ATOM 832 C CA . ALA A 1 105 ? -7.378 -0.191 10.253 1.00 93.38 105 ALA A CA 1
ATOM 833 C C . ALA A 1 105 ? -7.015 0.239 11.685 1.00 93.38 105 ALA A C 1
ATOM 835 O O . ALA A 1 105 ? -7.619 -0.218 12.660 1.00 93.38 105 ALA A O 1
ATOM 836 N N . LYS A 1 106 ? -6.109 1.216 11.830 1.00 93.25 106 LYS A N 1
ATOM 837 C CA . LYS A 1 106 ? -5.712 1.744 13.147 1.00 93.25 106 LYS A CA 1
ATOM 838 C C . LYS A 1 106 ? -6.848 2.448 13.879 1.00 93.25 106 LYS A C 1
ATOM 840 O O . LYS A 1 106 ? -6.905 2.416 15.114 1.00 93.25 106 LYS A O 1
ATOM 845 N N . THR A 1 107 ? -7.773 3.055 13.145 1.00 96.12 107 THR A N 1
ATOM 846 C CA . THR A 1 107 ? -8.982 3.644 13.727 1.00 96.12 107 THR A CA 1
ATOM 847 C C . THR A 1 107 ? -9.869 2.563 14.341 1.00 96.12 107 THR A C 1
ATOM 849 O O . THR A 1 107 ? -10.359 2.742 15.462 1.00 96.12 107 THR A O 1
ATOM 852 N N . TYR A 1 108 ? -10.041 1.426 13.661 1.00 95.25 108 TYR A N 1
ATOM 853 C CA . TYR A 1 108 ? -10.801 0.291 14.190 1.00 95.25 108 TYR A CA 1
ATOM 854 C C . TYR A 1 108 ? -10.145 -0.313 15.433 1.00 95.25 108 TYR A C 1
ATOM 856 O O . TYR A 1 108 ? -10.836 -0.481 16.442 1.00 95.25 108 TYR A O 1
ATOM 864 N N . ASP A 1 109 ? -8.827 -0.523 15.415 1.00 92.38 109 ASP A N 1
ATOM 865 C CA . ASP A 1 109 ? -8.066 -1.003 16.579 1.00 92.38 109 ASP A CA 1
ATOM 866 C C . ASP A 1 109 ? -8.243 -0.055 17.784 1.00 92.38 109 ASP A C 1
ATOM 868 O O . ASP A 1 109 ? -8.546 -0.464 18.908 1.00 92.38 109 ASP A O 1
ATOM 872 N N . SER A 1 110 ? -8.140 1.255 17.544 1.00 95.81 110 SER A N 1
ATOM 873 C CA . SER A 1 110 ? -8.301 2.282 18.582 1.00 95.81 110 SER A CA 1
ATOM 874 C C . SER A 1 110 ? -9.722 2.329 19.154 1.00 95.81 110 SER A C 1
ATOM 876 O O . SER A 1 110 ? -9.927 2.604 20.341 1.00 95.81 110 SER A O 1
ATOM 878 N N . LEU A 1 111 ? -10.741 2.095 18.323 1.00 95.69 111 LEU A N 1
ATOM 879 C CA . LEU A 1 111 ? -12.129 1.972 18.773 1.00 95.69 111 LEU A CA 1
ATOM 880 C C . LEU A 1 111 ? -12.333 0.708 19.608 1.00 95.69 111 LEU A C 1
ATOM 882 O O . LEU A 1 111 ? -13.031 0.757 20.624 1.00 95.69 111 LEU A O 1
ATOM 886 N N . GLU A 1 112 ? -11.710 -0.402 19.218 1.00 94.50 112 GLU A N 1
ATOM 887 C CA . GLU A 1 112 ? -11.784 -1.664 19.947 1.00 94.50 112 GLU A CA 1
ATOM 888 C C . GLU A 1 112 ? -11.262 -1.501 21.380 1.00 94.50 112 GLU A C 1
ATOM 890 O O . GLU A 1 112 ? -11.961 -1.846 22.341 1.00 94.50 112 GLU A O 1
ATOM 895 N N . VAL A 1 113 ? -10.074 -0.906 21.533 1.00 95.00 113 VAL A N 1
ATOM 896 C CA . VAL A 1 113 ? -9.452 -0.632 22.838 1.00 95.00 113 VAL A CA 1
ATOM 897 C C . VAL A 1 113 ? -10.362 0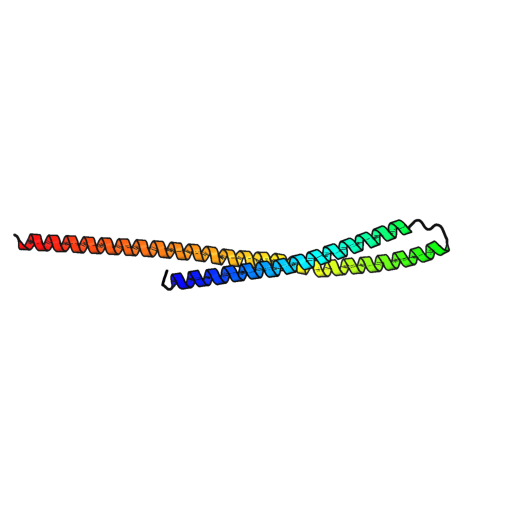.238 23.705 1.00 95.00 113 VAL A C 1
ATOM 899 O O . VAL A 1 113 ? -10.620 -0.097 24.864 1.00 95.00 113 VAL A O 1
ATOM 902 N N . ARG A 1 114 ? -10.923 1.315 23.140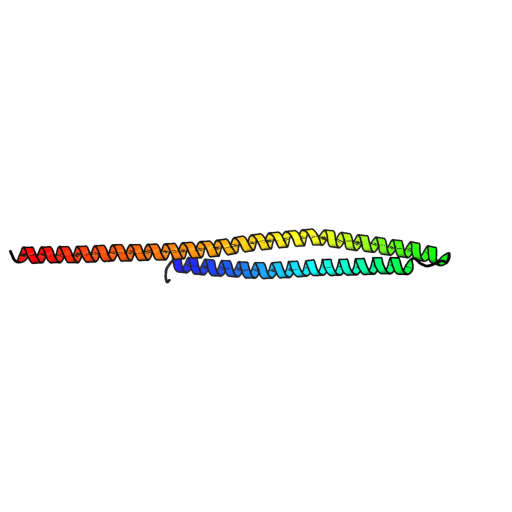 1.00 95.75 114 ARG A N 1
ATOM 903 C CA . ARG A 1 114 ? -11.842 2.210 23.864 1.00 95.75 114 ARG A CA 1
ATOM 904 C C . ARG A 1 114 ? -13.105 1.495 24.336 1.00 95.75 114 ARG A C 1
ATOM 906 O O . ARG A 1 114 ? -13.520 1.689 25.479 1.00 95.75 114 ARG A O 1
ATOM 913 N N . ILE A 1 115 ? -13.706 0.654 23.493 1.00 94.25 115 ILE A N 1
ATOM 914 C CA . ILE A 1 115 ? -14.910 -0.111 23.854 1.00 94.25 115 ILE A CA 1
ATOM 915 C C . ILE A 1 115 ? -14.598 -1.115 24.967 1.00 94.25 115 ILE A C 1
ATOM 917 O O . ILE A 1 115 ? -15.383 -1.245 25.908 1.00 94.25 115 ILE A O 1
ATOM 921 N N . ARG A 1 116 ? -13.454 -1.805 24.895 1.00 92.75 116 ARG A N 1
ATOM 922 C CA . ARG A 1 116 ? -13.021 -2.733 25.950 1.00 92.75 116 ARG A CA 1
ATOM 923 C C . ARG A 1 116 ? -12.806 -2.002 27.276 1.00 92.75 116 ARG A C 1
ATOM 925 O O . ARG A 1 116 ? -13.330 -2.445 28.294 1.00 92.75 116 ARG A O 1
ATOM 932 N N . ALA A 1 117 ? -12.119 -0.860 27.257 1.00 93.81 117 ALA A N 1
ATOM 933 C CA . ALA A 1 117 ? -11.887 -0.047 28.449 1.00 93.81 117 ALA A CA 1
ATOM 934 C C . ALA A 1 117 ? -13.194 0.486 29.062 1.00 93.81 117 ALA A C 1
ATOM 936 O O . ALA A 1 117 ? -13.365 0.465 30.280 1.00 93.81 117 ALA A O 1
ATOM 937 N N . ALA A 1 118 ? -14.145 0.933 28.235 1.00 93.56 118 ALA A N 1
ATOM 938 C CA . ALA A 1 118 ? -15.472 1.336 28.703 1.00 93.56 118 ALA A CA 1
ATOM 939 C C . ALA A 1 118 ? -16.214 0.171 29.374 1.00 93.56 118 ALA A C 1
ATOM 941 O O . ALA A 1 118 ? -16.713 0.326 30.480 1.00 93.56 118 ALA A O 1
ATOM 942 N N . ALA A 1 119 ? -16.198 -1.020 28.770 1.00 91.00 119 ALA A N 1
ATOM 943 C CA . ALA A 1 119 ? -16.872 -2.183 29.339 1.00 91.00 119 ALA A CA 1
ATOM 944 C C . ALA A 1 119 ? -16.272 -2.647 30.679 1.00 91.00 119 ALA A C 1
ATOM 946 O O . ALA A 1 119 ? -17.007 -3.125 31.541 1.00 91.00 119 ALA A O 1
ATOM 947 N N . VAL A 1 120 ? -14.953 -2.511 30.864 1.00 91.50 120 VAL A N 1
ATOM 948 C CA . VAL A 1 120 ? -14.295 -2.786 32.153 1.00 91.50 120 VAL A CA 1
ATOM 949 C C . VAL A 1 120 ? -14.741 -1.776 33.210 1.00 91.50 120 VAL A C 1
ATOM 951 O O . VAL A 1 120 ? -15.122 -2.183 34.304 1.00 91.50 120 VAL A O 1
ATOM 954 N N . ARG A 1 121 ? -14.765 -0.480 32.871 1.00 92.62 121 ARG A N 1
ATOM 955 C CA . ARG A 1 121 ? -15.241 0.577 33.779 1.00 92.62 121 ARG A CA 1
ATOM 956 C C . ARG A 1 121 ? -16.704 0.387 34.168 1.00 92.62 121 ARG A C 1
ATOM 958 O O . ARG A 1 121 ? -17.025 0.456 35.348 1.00 92.62 121 ARG A O 1
ATOM 965 N N . ASP A 1 122 ? -17.568 0.079 33.205 1.00 91.56 122 ASP A N 1
ATOM 966 C CA . ASP A 1 122 ? -18.990 -0.177 33.458 1.00 91.56 122 ASP A CA 1
ATOM 967 C C . ASP A 1 122 ? -19.192 -1.383 34.378 1.00 91.56 122 ASP A C 1
ATOM 969 O O . ASP A 1 122 ? -20.066 -1.369 35.242 1.00 91.56 122 ASP A O 1
ATOM 973 N N . ARG A 1 123 ? -18.389 -2.437 34.200 1.00 89.44 123 ARG A N 1
ATOM 974 C CA . ARG A 1 123 ? -18.441 -3.617 35.062 1.00 89.44 123 ARG A CA 1
ATOM 975 C C . ARG A 1 123 ? -17.991 -3.289 36.484 1.00 89.44 123 ARG A C 1
ATOM 977 O O . ARG A 1 123 ? -18.712 -3.628 37.413 1.00 89.44 123 ARG A O 1
ATOM 984 N N . ALA A 1 124 ? -16.861 -2.600 36.639 1.00 93.00 124 ALA A N 1
ATOM 985 C CA . ALA A 1 124 ? -16.357 -2.182 37.945 1.00 93.00 124 ALA A CA 1
ATOM 986 C C . ALA A 1 124 ? -17.361 -1.278 38.678 1.00 93.00 124 ALA A C 1
ATOM 988 O O . ALA A 1 124 ? -17.595 -1.454 39.869 1.00 93.00 124 ALA A O 1
ATOM 989 N N . ARG A 1 125 ? -18.014 -0.363 37.948 1.00 94.19 125 ARG A N 1
ATOM 990 C CA . ARG A 1 125 ? -19.079 0.487 38.488 1.00 94.19 125 ARG A CA 1
ATOM 991 C C . ARG A 1 125 ? -20.258 -0.334 39.015 1.00 94.19 125 ARG A C 1
ATOM 993 O O . ARG A 1 125 ? -20.670 -0.125 40.146 1.00 94.19 125 ARG A O 1
ATOM 1000 N N . ARG A 1 126 ? -20.767 -1.290 38.231 1.00 91.88 126 ARG A N 1
ATOM 1001 C CA . ARG A 1 126 ? -21.879 -2.158 38.664 1.00 91.88 126 ARG A CA 1
ATOM 1002 C C . ARG A 1 126 ? -21.502 -3.046 39.848 1.00 91.88 126 ARG A C 1
ATOM 1004 O O . ARG A 1 126 ? -22.338 -3.302 40.703 1.00 91.88 126 ARG A O 1
ATOM 1011 N N . GLU A 1 127 ? -20.264 -3.538 39.885 1.00 92.56 127 GLU A N 1
ATOM 1012 C CA . GLU A 1 127 ? -19.755 -4.324 41.013 1.00 92.56 127 GLU A CA 1
ATOM 1013 C C . GLU A 1 127 ? -19.677 -3.469 42.291 1.00 92.56 127 GLU A C 1
ATOM 1015 O O . GLU A 1 127 ? -20.084 -3.942 43.348 1.00 92.56 127 GLU A O 1
ATOM 1020 N N . ALA A 1 128 ? -19.248 -2.205 42.197 1.00 93.19 128 ALA A N 1
ATOM 1021 C CA . ALA A 1 128 ? -19.255 -1.267 43.322 1.00 93.19 128 ALA A CA 1
ATOM 1022 C C . ALA A 1 128 ? -20.679 -0.946 43.813 1.00 93.19 128 ALA A C 1
ATOM 1024 O O . ALA A 1 128 ? -20.952 -1.092 45.002 1.00 93.19 128 ALA A O 1
ATOM 1025 N N . GLU A 1 129 ? -21.598 -0.607 42.900 1.00 93.81 129 GLU A N 1
ATOM 1026 C CA . GLU A 1 129 ? -23.013 -0.338 43.215 1.00 93.81 129 GLU A CA 1
ATOM 1027 C C . GLU A 1 129 ? -23.668 -1.543 43.925 1.00 93.81 129 GLU A C 1
ATOM 1029 O O . GLU A 1 129 ? -24.343 -1.384 44.942 1.00 93.81 129 GLU A O 1
ATOM 1034 N N . ALA A 1 130 ? -23.405 -2.770 43.459 1.00 93.50 130 ALA A N 1
ATOM 1035 C CA . ALA A 1 130 ? -23.930 -3.988 44.081 1.00 93.50 130 ALA A CA 1
ATOM 1036 C C . ALA A 1 130 ? -23.342 -4.263 45.480 1.00 93.50 130 ALA A C 1
ATOM 1038 O O . ALA A 1 130 ? -24.037 -4.775 46.362 1.00 93.50 130 ALA A O 1
ATOM 1039 N N . LEU A 1 131 ? -22.061 -3.946 45.701 1.00 94.19 131 LEU A N 1
ATOM 1040 C CA . LEU A 1 131 ? -21.422 -4.080 47.014 1.00 94.19 131 LEU A CA 1
ATOM 1041 C C . LEU A 1 131 ? -21.977 -3.063 48.018 1.00 94.19 131 LEU A C 1
ATOM 1043 O O . LEU A 1 131 ? -22.213 -3.424 49.174 1.00 94.19 131 LEU A O 1
ATOM 1047 N N . GLU A 1 132 ? -22.208 -1.823 47.583 1.00 94.00 132 GLU A N 1
ATOM 1048 C CA . GLU A 1 132 ? -22.846 -0.777 48.389 1.00 94.00 132 GLU A CA 1
ATOM 1049 C C . GLU A 1 132 ? -24.269 -1.181 48.790 1.00 94.00 132 GLU A C 1
ATOM 1051 O O . GLU A 1 132 ? -24.610 -1.147 49.975 1.00 94.00 132 GLU A O 1
ATOM 1056 N N . GLU A 1 133 ? -25.075 -1.658 47.840 1.00 92.06 133 GLU A N 1
ATOM 1057 C CA . GLU A 1 133 ? -26.431 -2.142 48.109 1.00 92.06 133 GLU A CA 1
ATOM 1058 C C . GLU A 1 133 ? -26.427 -3.307 49.115 1.00 92.06 133 GLU A C 1
ATOM 1060 O O . GLU A 1 133 ? -27.148 -3.283 50.118 1.00 92.06 133 GLU A O 1
ATOM 1065 N N . ALA A 1 134 ? -25.550 -4.297 48.924 1.00 93.38 134 ALA A N 1
ATOM 1066 C CA . ALA A 1 134 ? -25.409 -5.420 49.850 1.00 93.38 134 ALA A CA 1
ATOM 1067 C C . ALA A 1 134 ? -24.968 -4.976 51.258 1.00 93.38 134 ALA A C 1
ATOM 1069 O O . ALA A 1 134 ? -25.400 -5.555 52.264 1.00 93.38 134 ALA A O 1
ATOM 1070 N N . HIS A 1 135 ? -24.116 -3.951 51.349 1.00 94.50 135 HIS A N 1
ATOM 1071 C CA . HIS A 1 135 ? -23.697 -3.364 52.617 1.00 94.50 135 HIS A CA 1
ATOM 1072 C C . HIS A 1 135 ? -24.869 -2.682 53.338 1.00 94.50 135 HIS A C 1
ATOM 1074 O O . HIS A 1 135 ? -25.097 -2.950 54.523 1.00 94.50 135 HIS A O 1
ATOM 1080 N N . LEU A 1 136 ? -25.662 -1.881 52.619 1.00 94.69 136 LEU A N 1
ATOM 1081 C CA . LEU A 1 136 ? -26.853 -1.206 53.147 1.00 94.69 136 LEU A CA 1
ATOM 1082 C C . LEU A 1 136 ? -27.911 -2.205 53.639 1.00 94.69 136 LEU A C 1
ATOM 1084 O O . LEU A 1 136 ? -28.422 -2.067 54.754 1.00 94.69 136 LEU A O 1
ATOM 1088 N N . ILE A 1 137 ? -28.193 -3.263 52.870 1.00 94.12 137 ILE A N 1
ATOM 1089 C CA . ILE A 1 137 ? -29.118 -4.340 53.274 1.00 94.12 137 ILE A CA 1
ATOM 1090 C C . ILE A 1 137 ? -28.632 -5.012 54.567 1.00 94.12 137 ILE A C 1
ATOM 1092 O O . ILE A 1 137 ? -29.410 -5.273 55.488 1.00 94.12 137 ILE A O 1
ATOM 1096 N N . ARG A 1 138 ? -27.325 -5.270 54.684 1.00 93.62 138 ARG A N 1
ATOM 1097 C CA . ARG A 1 138 ? -26.752 -5.880 55.891 1.00 93.62 138 ARG A CA 1
ATOM 1098 C C . ARG A 1 138 ? -26.884 -4.969 57.114 1.00 93.62 138 ARG A C 1
ATOM 1100 O O . ARG A 1 138 ? -27.222 -5.460 58.195 1.00 93.62 138 ARG A O 1
ATOM 1107 N N . MET A 1 139 ? -26.617 -3.672 56.963 1.00 93.19 139 MET A N 1
ATOM 1108 C CA . MET A 1 139 ? -26.738 -2.692 58.048 1.00 93.19 139 MET A CA 1
ATOM 1109 C C . MET A 1 139 ? -28.183 -2.528 58.517 1.00 93.19 139 MET A C 1
ATOM 1111 O O . MET A 1 139 ? -28.446 -2.606 59.717 1.00 93.19 139 MET A O 1
ATOM 1115 N N . THR A 1 140 ? -29.125 -2.371 57.587 1.00 93.50 140 THR A N 1
ATOM 1116 C CA . THR A 1 140 ? -30.556 -2.230 57.904 1.00 93.50 140 THR A CA 1
ATOM 1117 C C . THR A 1 140 ? -31.104 -3.478 58.599 1.00 93.50 140 THR A C 1
ATOM 1119 O O . THR A 1 140 ? -31.735 -3.372 59.650 1.00 93.50 140 THR A O 1
ATOM 1122 N N . ALA A 1 141 ? -30.759 -4.680 58.125 1.00 88.50 141 ALA A N 1
ATOM 1123 C CA . ALA A 1 141 ? -31.134 -5.930 58.787 1.00 88.50 141 ALA A CA 1
ATOM 1124 C C . ALA A 1 141 ? -30.520 -6.085 60.195 1.00 88.50 141 ALA A C 1
ATOM 1126 O O . ALA A 1 141 ? -31.081 -6.767 61.057 1.00 88.50 141 ALA A O 1
ATOM 1127 N N . ARG A 1 142 ? -29.341 -5.503 60.454 1.00 86.81 142 ARG A N 1
ATOM 1128 C CA . ARG A 1 142 ? -28.743 -5.465 61.800 1.00 86.81 142 ARG A CA 1
ATOM 1129 C C . ARG A 1 142 ? -29.481 -4.485 62.713 1.00 86.81 142 ARG A C 1
ATOM 1131 O O . ARG A 1 142 ? -29.757 -4.849 63.852 1.00 86.81 142 ARG A O 1
ATOM 1138 N N . ALA A 1 143 ? -29.818 -3.295 62.219 1.00 84.94 143 ALA A N 1
ATOM 1139 C CA . ALA A 1 143 ? -30.549 -2.281 62.978 1.00 84.94 143 ALA A CA 1
ATOM 1140 C C . ALA A 1 143 ? -31.937 -2.781 63.413 1.00 84.94 143 ALA A C 1
ATOM 1142 O O . ALA A 1 143 ? -32.283 -2.681 64.588 1.00 84.94 143 ALA A O 1
ATOM 1143 N N . LEU A 1 144 ? -32.679 -3.426 62.504 1.00 82.31 144 LEU A N 1
ATOM 1144 C CA . LEU A 1 144 ? -33.993 -4.005 62.806 1.00 82.31 144 LEU A CA 1
ATOM 1145 C C . LEU A 1 144 ? -33.918 -5.094 63.889 1.00 82.31 144 LEU A C 1
ATOM 1147 O O . LEU A 1 144 ? -34.731 -5.106 64.805 1.00 82.31 144 LEU A O 1
ATOM 1151 N N . ARG A 1 145 ? -32.899 -5.965 63.852 1.00 78.50 145 ARG A N 1
ATOM 1152 C CA . ARG A 1 145 ? -32.692 -7.001 64.885 1.00 78.50 145 ARG A CA 1
ATOM 1153 C C . ARG A 1 145 ? -32.281 -6.448 66.250 1.00 78.50 145 ARG A C 1
ATOM 1155 O O . ARG A 1 145 ? -32.545 -7.100 67.256 1.00 78.50 145 ARG A O 1
ATOM 1162 N N . GLY A 1 146 ? -31.617 -5.293 66.286 1.00 73.94 146 GLY A N 1
ATOM 1163 C CA . GLY A 1 146 ? -31.294 -4.589 67.528 1.00 73.94 146 GLY A CA 1
ATOM 1164 C C . GLY A 1 146 ? -32.530 -3.960 68.169 1.00 73.94 146 GLY A C 1
ATOM 1165 O O . GLY A 1 146 ? -32.714 -4.098 69.371 1.00 73.94 146 GLY A O 1
ATOM 1166 N N . ALA A 1 147 ? -33.407 -3.361 67.358 1.00 64.25 147 ALA A N 1
ATOM 1167 C CA . ALA A 1 147 ? -34.647 -2.731 67.815 1.00 64.25 147 ALA A CA 1
ATOM 1168 C C . ALA A 1 147 ? -35.714 -3.732 68.300 1.00 64.25 147 ALA A C 1
ATOM 1170 O O . ALA A 1 147 ? -36.557 -3.375 69.106 1.00 64.25 147 ALA A O 1
ATOM 1171 N N . SER A 1 148 ? -35.689 -4.989 67.841 1.00 59.62 148 SER A N 1
ATOM 1172 C CA . SER A 1 148 ? -36.602 -6.041 68.332 1.00 59.62 148 SER A CA 1
ATOM 1173 C C . SER A 1 148 ? -36.150 -6.710 69.640 1.00 59.62 148 SER A C 1
ATOM 1175 O O . SER A 1 148 ? -36.839 -7.598 70.134 1.00 59.62 148 SER A O 1
ATOM 1177 N N . ARG A 1 149 ? -34.964 -6.364 70.160 1.00 56.16 149 ARG A N 1
ATOM 1178 C CA . ARG A 1 149 ? -34.391 -6.926 71.400 1.00 56.16 149 ARG A CA 1
ATOM 1179 C C . ARG A 1 149 ? -34.330 -5.919 72.558 1.00 56.16 149 ARG A C 1
ATOM 1181 O O . ARG A 1 149 ? -33.866 -6.294 73.632 1.00 56.16 149 ARG A O 1
ATOM 1188 N N . SER A 1 150 ? -34.776 -4.685 72.330 1.00 49.53 150 SER A N 1
ATOM 1189 C CA . SER A 1 150 ? -34.975 -3.621 73.324 1.00 49.53 150 SER A CA 1
ATOM 1190 C C . SER A 1 150 ? -36.460 -3.405 73.552 1.00 49.53 150 SER A C 1
ATOM 1192 O O . SER A 1 150 ? -36.853 -3.262 74.725 1.00 49.53 150 SER A O 1
#